Protein AF-A0A970ILJ4-F1 (afdb_monomer_lite)

Foldseek 3Di:
DDDDDDDDDDPDDPDDDPVVVVVVVVVVVVVVVVVVVVVVVVVVVVVVVVVVVVVVVVVVVVVVVVVVVVVVVVVCPPPPVNVVVCCCPPVVDDPVPDDDDDD

pLDDT: mean 83.03, std 11.68, range [46.81, 96.81]

Radius of gyration: 42.61 Å; chains: 1; bounding box: 61×47×129 Å

Sequence (103 aa):
MSVRKRAQPVVQVRRTGVLTKVFIGLLVLSLFYIAATLFIRQNEQMDRVLERQQEIRKDLDKAESAYRETSDLYESMGSDAFIERIAREKLNMLRPGEILFVD

Structure (mmCIF, N/CA/C/O backbone):
data_AF-A0A970ILJ4-F1
#
_entry.id   AF-A0A970ILJ4-F1
#
loop_
_atom_site.group_PDB
_atom_site.id
_atom_site.type_symbol
_atom_site.label_atom_id
_atom_site.label_alt_id
_atom_site.label_comp_id
_atom_site.label_asym_id
_atom_site.label_entity_id
_atom_site.label_seq_id
_atom_site.pdbx_PDB_ins_code
_atom_site.Cartn_x
_atom_site.Cartn_y
_atom_site.Cartn_z
_atom_site.occupancy
_atom_site.B_iso_or_equiv
_atom_site.auth_seq_id
_atom_site.auth_comp_id
_atom_site.auth_asym_id
_atom_site.auth_atom_id
_atom_site.pdbx_PDB_model_num
ATOM 1 N N . MET A 1 1 ? 34.424 -39.405 -75.549 1.00 46.81 1 MET A N 1
ATOM 2 C CA . MET A 1 1 ? 34.246 -39.307 -74.083 1.00 46.81 1 MET A CA 1
ATOM 3 C C . MET A 1 1 ? 34.267 -37.826 -73.706 1.00 46.81 1 MET A C 1
ATOM 5 O O . MET A 1 1 ? 35.334 -37.237 -73.645 1.00 46.81 1 MET A O 1
ATOM 9 N N . SER A 1 2 ? 33.103 -37.178 -73.599 1.00 50.53 2 SER A N 1
ATOM 10 C CA . SER A 1 2 ? 32.985 -35.732 -73.342 1.00 50.53 2 SER A CA 1
ATOM 11 C C . SER A 1 2 ? 32.610 -35.481 -71.881 1.00 50.53 2 SER A C 1
ATOM 13 O O . SER A 1 2 ? 31.497 -35.759 -71.436 1.00 50.53 2 SER A O 1
ATOM 15 N N . VAL A 1 3 ? 33.568 -34.969 -71.110 1.00 59.72 3 VAL A N 1
ATOM 16 C CA . VAL A 1 3 ? 33.382 -34.637 -69.694 1.00 59.72 3 VAL A CA 1
ATOM 17 C C . VAL A 1 3 ? 32.552 -33.355 -69.593 1.00 59.72 3 VAL A C 1
ATOM 19 O O . VAL A 1 3 ? 33.038 -32.257 -69.861 1.00 59.72 3 VAL A O 1
ATOM 22 N N . ARG A 1 4 ? 31.277 -33.486 -69.206 1.00 60.88 4 ARG A N 1
ATOM 23 C CA . ARG A 1 4 ? 30.424 -32.349 -68.833 1.00 60.88 4 ARG A CA 1
ATOM 24 C C . ARG A 1 4 ? 30.952 -31.731 -67.535 1.00 60.88 4 ARG A C 1
ATOM 26 O O . ARG A 1 4 ? 30.806 -32.324 -66.467 1.00 60.88 4 ARG A O 1
ATOM 33 N N . LYS A 1 5 ? 31.527 -30.527 -67.605 1.00 59.78 5 LYS A N 1
ATOM 34 C CA . LYS A 1 5 ? 31.806 -29.709 -66.415 1.00 59.78 5 LYS A CA 1
ATOM 35 C C . LYS A 1 5 ? 30.473 -29.281 -65.795 1.00 59.78 5 LYS A C 1
ATOM 37 O O . LYS A 1 5 ? 29.739 -28.493 -66.383 1.00 59.78 5 LYS A O 1
ATOM 42 N N . ARG A 1 6 ? 30.143 -29.826 -64.621 1.00 64.94 6 ARG A N 1
ATOM 43 C CA . ARG A 1 6 ? 29.010 -29.361 -63.810 1.00 64.94 6 ARG A CA 1
ATOM 44 C C . ARG A 1 6 ? 29.370 -27.994 -63.226 1.00 64.94 6 ARG A C 1
ATOM 46 O O . ARG A 1 6 ? 30.296 -27.897 -62.426 1.00 64.94 6 ARG A O 1
ATOM 53 N N . ALA A 1 7 ? 28.657 -26.953 -63.646 1.00 64.50 7 ALA A N 1
ATOM 54 C CA . ALA A 1 7 ? 28.714 -25.648 -63.001 1.00 64.50 7 ALA A CA 1
ATOM 55 C C . ALA A 1 7 ? 28.142 -25.771 -61.578 1.00 64.50 7 ALA A C 1
ATOM 57 O O . ALA A 1 7 ? 27.045 -26.298 -61.394 1.00 64.50 7 ALA A O 1
ATOM 58 N N . GLN A 1 8 ? 28.904 -25.338 -60.575 1.00 69.19 8 GLN A N 1
ATOM 59 C CA . GLN A 1 8 ? 28.444 -25.295 -59.187 1.00 69.19 8 GLN A CA 1
ATOM 60 C C . GLN A 1 8 ? 27.551 -24.060 -58.977 1.00 69.19 8 GLN A C 1
ATOM 62 O O . GLN A 1 8 ? 27.901 -22.984 -59.471 1.00 69.19 8 GLN A O 1
ATOM 67 N N . PRO A 1 9 ? 26.421 -24.165 -58.252 1.00 58.78 9 PRO A N 1
ATOM 68 C CA . PRO A 1 9 ? 25.621 -23.000 -57.905 1.00 58.78 9 PRO A CA 1
ATOM 69 C C . PRO A 1 9 ? 26.357 -22.186 -56.837 1.00 58.78 9 PRO A C 1
ATOM 71 O O . PRO A 1 9 ? 26.525 -22.620 -55.698 1.00 58.78 9 PRO A O 1
ATOM 74 N N . VAL A 1 10 ? 26.817 -20.995 -57.211 1.00 67.56 10 VAL A N 1
ATOM 75 C CA . VAL A 1 10 ? 27.436 -20.052 -56.277 1.00 67.56 10 VAL A CA 1
ATOM 76 C C . VAL A 1 10 ? 26.320 -19.457 -55.417 1.00 67.56 10 VAL A C 1
ATOM 78 O O . VAL A 1 10 ? 25.507 -18.671 -55.905 1.00 67.56 10 VAL A O 1
ATOM 81 N N . VAL A 1 11 ? 26.236 -19.859 -54.147 1.00 64.12 11 VAL A N 1
ATOM 82 C CA . VAL A 1 11 ? 25.272 -19.294 -53.191 1.00 64.12 11 VAL A CA 1
ATOM 83 C C . VAL A 1 11 ? 25.684 -17.851 -52.908 1.00 64.12 11 VAL A C 1
ATOM 85 O O . VAL A 1 11 ? 26.634 -17.585 -52.173 1.00 64.12 11 VAL A O 1
ATOM 88 N N . GLN A 1 12 ? 24.996 -16.900 -53.538 1.00 61.72 12 GLN A N 1
ATOM 89 C CA . GLN A 1 12 ? 25.245 -15.478 -53.333 1.00 61.72 12 GLN A CA 1
ATOM 90 C C . GLN A 1 12 ? 24.699 -15.056 -51.967 1.00 61.72 12 GLN A C 1
ATOM 92 O O . GLN A 1 12 ? 23.505 -14.807 -51.801 1.00 61.72 12 GLN A O 1
ATOM 97 N N . VAL A 1 13 ? 25.579 -14.966 -50.970 1.00 63.38 13 VAL A N 1
ATOM 98 C CA . VAL A 1 13 ? 25.241 -14.375 -49.672 1.00 63.38 13 VAL A CA 1
ATOM 99 C C . VAL A 1 13 ? 25.021 -12.879 -49.889 1.00 63.38 13 VAL A C 1
ATOM 101 O O . VAL A 1 13 ? 25.970 -12.127 -50.126 1.00 63.38 13 VAL A O 1
ATOM 104 N N . ARG A 1 14 ? 23.757 -12.440 -49.851 1.00 64.50 14 ARG A N 1
ATOM 105 C CA . ARG A 1 14 ? 23.392 -11.019 -49.936 1.00 64.50 14 ARG A CA 1
ATOM 106 C C . ARG A 1 14 ? 24.082 -10.267 -48.798 1.00 64.50 14 ARG A C 1
ATOM 108 O O . ARG A 1 14 ? 23.716 -10.413 -47.635 1.00 64.50 14 ARG A O 1
ATOM 115 N N . ARG A 1 15 ? 25.097 -9.467 -49.131 1.00 63.72 15 ARG A N 1
ATOM 116 C CA . ARG A 1 15 ? 25.759 -8.576 -48.174 1.00 63.72 15 ARG A CA 1
ATOM 117 C C . ARG A 1 15 ? 24.750 -7.513 -47.751 1.00 63.72 15 ARG A C 1
ATOM 119 O O . ARG A 1 15 ? 24.344 -6.686 -48.561 1.00 63.72 15 ARG A O 1
ATOM 126 N N . THR A 1 16 ? 24.316 -7.561 -46.496 1.00 63.94 16 THR A N 1
ATOM 127 C CA . THR A 1 16 ? 23.482 -6.514 -45.908 1.00 63.94 16 THR A CA 1
ATOM 128 C C . THR A 1 16 ? 24.249 -5.195 -45.926 1.00 63.94 16 THR A C 1
ATOM 130 O O . THR A 1 16 ? 25.408 -5.125 -45.506 1.00 63.94 16 THR A O 1
ATOM 133 N N . GLY A 1 17 ? 23.619 -4.153 -46.470 1.00 79.06 17 GLY A N 1
ATOM 134 C CA . GLY A 1 17 ? 24.228 -2.834 -46.590 1.00 79.06 17 GLY A CA 1
ATOM 135 C C . GLY A 1 17 ? 24.496 -2.215 -45.219 1.00 79.06 17 GLY A C 1
ATOM 136 O O . GLY A 1 17 ? 23.786 -2.486 -44.250 1.00 79.06 17 GLY A O 1
ATOM 137 N N . VAL A 1 18 ? 25.510 -1.351 -45.138 1.00 85.12 18 VAL A N 1
ATOM 138 C CA . VAL A 1 18 ? 25.855 -0.603 -43.914 1.00 85.12 18 VAL A CA 1
ATOM 139 C C . VAL A 1 18 ? 24.632 0.142 -43.360 1.00 85.12 18 VAL A C 1
ATOM 141 O O . VAL A 1 18 ? 24.398 0.114 -42.157 1.00 85.12 18 VAL A O 1
ATOM 144 N N . LEU A 1 19 ? 23.786 0.690 -44.238 1.00 84.50 19 LEU A N 1
ATOM 145 C CA . LEU A 1 19 ? 22.518 1.338 -43.881 1.00 84.50 19 LEU A CA 1
ATOM 146 C C . LEU A 1 19 ? 21.566 0.421 -43.102 1.00 84.50 19 LEU A C 1
ATOM 148 O O . LEU A 1 19 ? 20.963 0.857 -42.129 1.00 84.50 19 LEU A O 1
ATOM 152 N N . THR A 1 20 ? 21.461 -0.857 -43.477 1.00 89.12 20 THR A N 1
ATOM 153 C CA . THR A 1 20 ? 20.611 -1.823 -42.766 1.00 89.12 20 THR A CA 1
ATOM 154 C C . THR A 1 20 ? 21.131 -2.068 -41.352 1.00 89.12 20 THR A C 1
ATOM 156 O O . THR A 1 20 ? 20.346 -2.139 -40.414 1.00 89.12 20 THR A O 1
ATOM 159 N N . LYS A 1 21 ? 22.455 -2.140 -41.171 1.00 90.12 21 LYS A N 1
ATOM 160 C CA . LYS A 1 21 ? 23.072 -2.301 -39.844 1.00 90.12 21 LYS A CA 1
ATOM 161 C C . LYS A 1 21 ? 22.874 -1.061 -38.969 1.00 90.12 21 LYS A C 1
ATOM 163 O O . LYS A 1 21 ? 22.563 -1.206 -37.792 1.00 90.12 21 LYS A O 1
ATOM 168 N N . VAL A 1 22 ? 23.002 0.136 -39.546 1.00 93.00 22 VAL A N 1
ATOM 169 C CA . VAL A 1 22 ? 22.743 1.407 -38.847 1.00 93.00 22 VAL A CA 1
ATOM 170 C C . VAL A 1 22 ? 21.275 1.513 -38.436 1.00 93.00 22 VAL A C 1
ATOM 172 O O . VAL A 1 22 ? 20.987 1.851 -37.292 1.00 93.00 22 VAL A O 1
ATOM 175 N N . PHE A 1 23 ? 20.349 1.159 -39.329 1.00 95.44 23 PHE A N 1
ATOM 176 C CA . PHE A 1 23 ? 18.918 1.164 -39.032 1.00 95.44 23 PHE A CA 1
ATOM 177 C C . PHE A 1 23 ? 18.561 0.187 -37.905 1.00 95.44 23 PHE A C 1
ATOM 179 O O . PHE A 1 23 ? 17.851 0.557 -36.974 1.00 95.44 23 PHE A O 1
ATOM 186 N N . ILE A 1 24 ? 19.106 -1.034 -37.940 1.00 94.75 24 ILE A N 1
ATOM 187 C CA . ILE A 1 24 ? 18.927 -2.015 -36.861 1.00 94.75 24 ILE A CA 1
ATOM 188 C C . ILE A 1 24 ? 19.505 -1.482 -35.544 1.00 94.75 24 ILE A C 1
ATOM 190 O O . ILE A 1 24 ? 18.854 -1.597 -34.510 1.00 94.75 24 ILE A O 1
ATOM 194 N N . GLY A 1 25 ? 20.686 -0.857 -35.574 1.00 95.25 25 GLY A N 1
ATOM 195 C CA . GLY A 1 25 ? 21.293 -0.245 -34.391 1.00 95.25 25 GLY A CA 1
ATOM 196 C C . GLY A 1 25 ? 20.413 0.843 -33.770 1.00 95.25 25 GLY A C 1
ATOM 197 O O . GLY A 1 25 ? 20.176 0.822 -32.565 1.00 95.25 25 GLY A O 1
ATOM 198 N N . LEU A 1 26 ? 19.865 1.744 -34.591 1.00 95.31 26 LEU A N 1
ATOM 199 C CA . LEU A 1 26 ? 18.933 2.782 -34.137 1.00 95.31 26 LEU A CA 1
ATOM 200 C C . LEU A 1 26 ? 17.640 2.193 -33.567 1.00 95.31 26 LEU A C 1
ATOM 202 O O . LEU A 1 26 ? 17.145 2.679 -32.552 1.00 95.31 26 LEU A O 1
ATOM 206 N N . LEU A 1 27 ? 17.117 1.132 -34.183 1.00 96.31 27 LEU A N 1
ATOM 207 C CA . LEU A 1 27 ? 15.917 0.448 -33.707 1.00 96.31 27 LEU A CA 1
ATOM 208 C C . LEU A 1 27 ? 16.159 -0.172 -32.325 1.00 96.31 27 LEU A C 1
ATOM 210 O O . LEU A 1 27 ? 15.375 0.060 -31.408 1.00 96.31 27 LEU A O 1
ATOM 214 N N . VAL A 1 28 ? 17.272 -0.887 -32.142 1.00 96.62 28 VAL A N 1
ATOM 215 C CA . VAL A 1 28 ? 17.649 -1.463 -30.839 1.00 96.62 28 VAL A CA 1
ATOM 216 C C . VAL A 1 28 ? 17.808 -0.370 -29.782 1.00 96.62 28 VAL A C 1
ATOM 218 O O . VAL A 1 28 ? 17.304 -0.515 -28.671 1.00 96.62 28 VAL A O 1
ATOM 221 N N . LEU A 1 29 ? 18.454 0.744 -30.129 1.00 96.81 29 LEU A N 1
ATOM 222 C CA . LEU A 1 29 ? 18.678 1.855 -29.205 1.00 96.81 29 LEU A CA 1
ATOM 223 C C . LEU A 1 29 ? 17.362 2.546 -28.808 1.00 96.81 29 LEU A C 1
ATOM 225 O O . LEU A 1 29 ? 17.163 2.876 -27.640 1.00 96.81 29 LEU A O 1
ATOM 229 N N . SER A 1 30 ? 16.430 2.689 -29.753 1.00 96.12 30 SER A N 1
ATOM 230 C CA . SER A 1 30 ? 15.080 3.199 -29.496 1.00 96.12 30 SER A CA 1
ATOM 231 C C . SER A 1 30 ? 14.273 2.266 -28.588 1.00 96.12 30 SER A C 1
ATOM 233 O O . SER A 1 30 ? 13.666 2.732 -27.623 1.00 96.12 30 SER A O 1
ATOM 235 N N . LEU A 1 31 ? 14.316 0.951 -28.829 1.00 96.56 31 LEU A N 1
ATOM 236 C CA . LEU A 1 31 ? 13.663 -0.029 -27.956 1.00 96.56 31 LEU A CA 1
ATOM 237 C C . LEU A 1 31 ? 14.237 0.007 -26.539 1.00 96.56 31 LEU A C 1
ATOM 239 O O . LEU A 1 31 ? 13.479 -0.034 -25.572 1.00 96.56 31 LEU A O 1
ATOM 243 N N . PHE A 1 32 ? 15.559 0.133 -26.412 1.00 96.81 32 PHE A N 1
ATOM 244 C CA . PHE A 1 32 ? 16.218 0.225 -25.114 1.00 96.81 32 PHE A CA 1
ATOM 245 C C . PHE A 1 32 ? 15.802 1.490 -24.356 1.00 96.81 32 PHE A C 1
ATOM 247 O O . PHE A 1 32 ? 15.510 1.430 -23.163 1.00 96.81 32 PHE A O 1
ATOM 254 N N . TYR A 1 33 ? 15.702 2.623 -25.056 1.00 96.25 33 TYR A N 1
ATOM 255 C CA . TYR A 1 33 ? 15.206 3.872 -24.482 1.00 96.25 33 TYR A CA 1
ATOM 256 C C . TYR A 1 33 ? 13.770 3.727 -23.957 1.00 96.25 33 TYR A C 1
ATOM 258 O O . TYR A 1 33 ? 13.493 4.070 -22.807 1.00 96.25 33 TYR A O 1
ATOM 266 N N . ILE A 1 34 ? 12.863 3.152 -24.754 1.00 95.62 34 ILE A N 1
ATOM 267 C CA . ILE A 1 34 ? 11.471 2.925 -24.339 1.00 95.62 34 ILE A CA 1
ATOM 268 C C . ILE A 1 34 ? 11.421 2.000 -23.117 1.00 95.62 34 ILE A C 1
ATOM 270 O O . ILE A 1 34 ? 10.780 2.341 -22.123 1.00 95.62 34 ILE A O 1
ATOM 274 N N . ALA A 1 35 ? 12.141 0.876 -23.147 1.00 94.12 35 ALA A N 1
ATOM 275 C CA . ALA A 1 35 ? 12.192 -0.069 -22.034 1.00 94.12 35 ALA A CA 1
ATOM 276 C C . ALA A 1 35 ? 12.704 0.586 -20.739 1.00 94.12 35 ALA A C 1
ATOM 278 O O . ALA A 1 35 ? 12.089 0.418 -19.687 1.00 94.12 35 ALA A O 1
ATOM 279 N N . ALA A 1 36 ? 13.769 1.389 -20.820 1.00 92.38 36 ALA A N 1
ATOM 280 C CA . ALA A 1 36 ? 14.310 2.111 -19.671 1.00 92.38 36 ALA A CA 1
ATOM 281 C C . ALA A 1 36 ? 13.294 3.106 -19.086 1.00 92.38 36 ALA A C 1
ATOM 283 O O . ALA A 1 36 ? 13.089 3.146 -17.873 1.00 92.38 36 ALA A O 1
ATOM 284 N N . THR A 1 37 ? 12.612 3.881 -19.937 1.00 91.94 37 THR A N 1
ATOM 285 C CA . THR A 1 37 ? 11.600 4.846 -19.468 1.00 91.94 37 THR A CA 1
ATOM 286 C C . THR A 1 37 ? 10.381 4.170 -18.839 1.00 91.94 37 THR A C 1
ATOM 288 O O . THR A 1 37 ? 9.860 4.669 -17.840 1.00 91.94 37 THR A O 1
ATOM 291 N N . LEU A 1 38 ? 9.939 3.030 -19.381 1.00 91.38 38 LEU A N 1
ATOM 292 C CA . LEU A 1 38 ? 8.843 2.242 -18.815 1.00 91.38 38 LEU A CA 1
ATOM 293 C C . LEU A 1 38 ? 9.219 1.652 -17.457 1.00 91.38 38 LEU A C 1
ATOM 295 O O . LEU A 1 38 ? 8.427 1.749 -16.523 1.00 91.38 38 LEU A O 1
ATOM 299 N N . PHE A 1 39 ? 10.430 1.106 -17.338 1.00 90.50 39 PHE A N 1
ATOM 300 C CA . PHE A 1 39 ? 10.924 0.520 -16.094 1.00 90.50 39 PHE A CA 1
ATOM 301 C C . PHE A 1 39 ? 10.944 1.540 -14.947 1.00 90.50 39 PHE A C 1
ATOM 303 O O . PHE A 1 39 ? 10.432 1.267 -13.865 1.00 90.50 39 PHE A O 1
ATOM 310 N N . ILE A 1 40 ? 11.453 2.752 -15.201 1.00 86.06 40 ILE A N 1
ATOM 311 C CA . ILE A 1 40 ? 11.505 3.817 -14.186 1.00 86.06 40 ILE A CA 1
ATOM 312 C C . ILE A 1 40 ? 10.091 4.221 -13.738 1.00 86.06 40 ILE A C 1
ATOM 314 O O . ILE A 1 40 ? 9.820 4.310 -12.543 1.00 86.06 40 ILE A O 1
ATOM 318 N N . ARG A 1 41 ? 9.162 4.415 -14.685 1.00 83.25 41 ARG A N 1
ATOM 319 C CA . ARG A 1 41 ? 7.776 4.815 -14.374 1.00 83.25 41 ARG A CA 1
ATOM 320 C C . ARG A 1 41 ? 6.991 3.731 -13.633 1.00 83.25 41 ARG A C 1
ATOM 322 O O . ARG A 1 41 ? 6.136 4.062 -12.812 1.00 83.25 41 ARG A O 1
ATOM 329 N N . GLN A 1 42 ? 7.252 2.458 -13.930 1.00 79.75 42 GLN A N 1
ATOM 330 C CA . GLN A 1 42 ? 6.596 1.337 -13.256 1.00 79.75 42 GLN A CA 1
ATOM 331 C C . GLN A 1 42 ? 6.988 1.240 -11.782 1.00 79.75 42 GLN A C 1
ATOM 333 O O . GLN A 1 42 ? 6.106 1.000 -10.960 1.00 79.75 42 GLN A O 1
ATOM 338 N N . ASN A 1 43 ? 8.257 1.479 -11.436 1.00 81.50 43 ASN A N 1
ATOM 339 C CA . ASN A 1 43 ? 8.703 1.409 -10.041 1.00 81.50 43 ASN A CA 1
ATOM 340 C C . ASN A 1 43 ? 7.974 2.431 -9.158 1.00 81.50 43 ASN A C 1
ATOM 342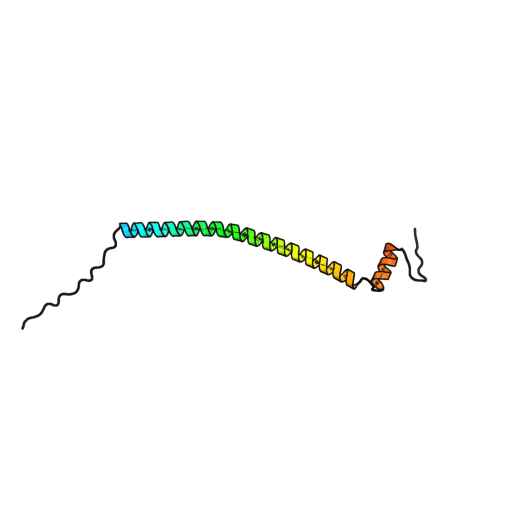 O O . ASN A 1 43 ? 7.410 2.058 -8.137 1.00 81.50 43 ASN A O 1
ATOM 346 N N . GLU A 1 44 ? 7.851 3.685 -9.601 1.00 81.50 44 GLU A N 1
ATOM 347 C CA . GLU A 1 44 ? 7.140 4.710 -8.820 1.00 81.50 44 GLU A CA 1
ATOM 348 C C . GLU A 1 44 ? 5.648 4.400 -8.626 1.00 81.50 44 GLU A C 1
ATOM 350 O O . GLU A 1 44 ? 5.053 4.738 -7.602 1.00 81.50 44 GLU A O 1
ATOM 355 N N . GLN A 1 45 ? 5.002 3.803 -9.632 1.00 81.88 45 GLN A N 1
ATOM 356 C CA . GLN A 1 45 ? 3.606 3.385 -9.510 1.00 81.88 45 GLN A CA 1
ATOM 357 C C . GLN A 1 45 ? 3.462 2.208 -8.547 1.00 81.88 45 GLN A C 1
ATOM 359 O O . 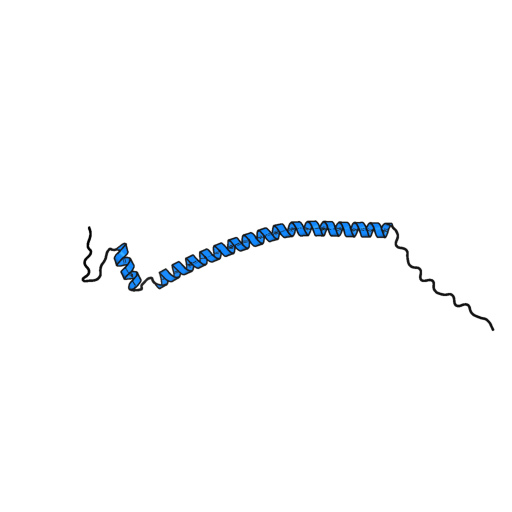GLN A 1 45 ? 2.512 2.192 -7.766 1.00 81.88 45 GLN A O 1
ATOM 364 N N . MET A 1 46 ? 4.397 1.259 -8.590 1.00 88.12 46 MET A N 1
ATOM 365 C CA . MET A 1 46 ? 4.404 0.099 -7.706 1.00 88.12 46 MET A CA 1
ATOM 366 C C . MET A 1 46 ? 4.595 0.512 -6.247 1.00 88.12 46 MET A C 1
ATOM 368 O O . MET A 1 46 ? 3.818 0.084 -5.397 1.00 88.12 46 MET A O 1
ATOM 372 N N . ASP A 1 47 ? 5.546 1.404 -5.971 1.00 89.00 47 ASP A N 1
ATOM 373 C CA . ASP A 1 47 ? 5.829 1.872 -4.611 1.00 89.00 47 ASP A CA 1
ATOM 374 C C . ASP A 1 47 ? 4.601 2.548 -3.988 1.00 89.00 47 ASP A C 1
ATOM 376 O O . ASP A 1 47 ? 4.189 2.198 -2.883 1.00 89.00 47 ASP A O 1
ATOM 380 N N . ARG A 1 48 ? 3.919 3.422 -4.743 1.00 88.94 48 ARG A N 1
ATOM 381 C CA . ARG A 1 48 ? 2.671 4.058 -4.282 1.00 88.94 48 ARG A CA 1
ATOM 382 C C . ARG A 1 48 ? 1.546 3.057 -4.020 1.00 88.94 48 ARG A C 1
ATOM 384 O O . ARG A 1 48 ? 0.720 3.273 -3.136 1.00 88.94 48 ARG A O 1
ATOM 391 N N . VAL A 1 49 ? 1.457 1.990 -4.814 1.00 91.62 49 VAL A N 1
ATOM 392 C CA . VAL A 1 49 ? 0.443 0.942 -4.616 1.00 91.62 49 VAL A CA 1
ATOM 393 C C . VAL A 1 49 ? 0.753 0.123 -3.365 1.00 91.62 49 VAL A C 1
ATOM 395 O O . VAL A 1 49 ? -0.168 -0.187 -2.609 1.00 91.62 49 VAL A O 1
ATOM 398 N N . LEU A 1 50 ? 2.025 -0.200 -3.127 1.00 92.25 50 LEU A N 1
ATOM 399 C CA . LEU A 1 50 ? 2.464 -0.931 -1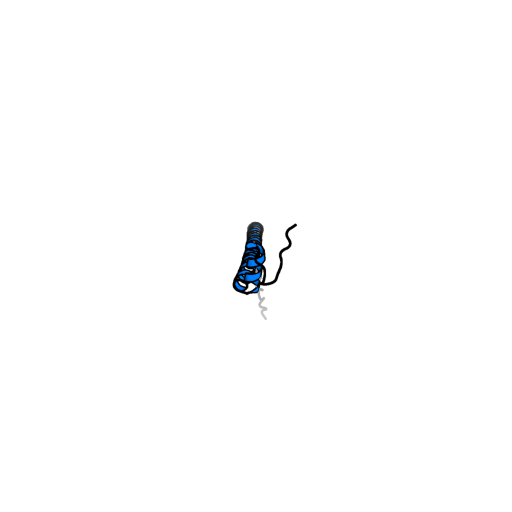.940 1.00 92.25 50 LEU A CA 1
ATOM 400 C C . LEU A 1 50 ? 2.242 -0.120 -0.661 1.00 92.25 50 LEU A C 1
ATOM 402 O O . LEU A 1 50 ? 1.711 -0.663 0.306 1.00 92.25 50 LEU A O 1
ATOM 406 N N . GLU A 1 51 ? 2.566 1.172 -0.679 1.00 93.69 51 GLU A N 1
ATOM 407 C CA . GLU A 1 51 ? 2.332 2.085 0.445 1.00 93.69 51 GLU A CA 1
ATOM 408 C C . GLU A 1 51 ? 0.840 2.154 0.799 1.00 93.69 51 GLU A C 1
ATOM 410 O O . GLU A 1 51 ? 0.454 1.872 1.934 1.00 93.69 51 GLU A O 1
ATOM 415 N N . ARG A 1 52 ? -0.032 2.373 -0.196 1.00 93.00 52 ARG A N 1
ATOM 416 C CA . ARG A 1 52 ? -1.491 2.351 0.015 1.00 93.00 52 ARG A CA 1
ATOM 417 C C . ARG A 1 52 ? -1.995 1.010 0.533 1.00 93.00 52 ARG A C 1
ATOM 419 O O . ARG A 1 52 ? -2.901 0.974 1.360 1.00 93.00 52 ARG A O 1
ATOM 426 N N . GLN A 1 53 ? -1.441 -0.103 0.054 1.00 94.25 53 GLN A N 1
ATOM 427 C CA . GLN A 1 53 ? -1.807 -1.421 0.573 1.00 94.25 53 GLN A CA 1
ATOM 428 C C . GLN A 1 53 ? -1.451 -1.567 2.054 1.00 94.25 53 GLN A C 1
ATOM 430 O O . GLN A 1 53 ? -2.234 -2.145 2.807 1.00 94.25 53 GLN A O 1
ATOM 435 N N . GLN A 1 54 ? -0.286 -1.069 2.469 1.00 95.50 54 GLN A N 1
ATOM 436 C CA . GLN A 1 54 ? 0.137 -1.111 3.867 1.00 95.50 54 GLN A CA 1
ATOM 437 C C . GLN A 1 54 ? -0.752 -0.236 4.752 1.00 95.50 54 GLN A C 1
ATOM 439 O O . GLN A 1 54 ? -1.155 -0.684 5.825 1.00 95.50 54 GLN A O 1
ATOM 444 N N . GLU A 1 55 ? -1.112 0.965 4.297 1.00 95.50 55 GLU A N 1
ATOM 445 C CA . GLU A 1 55 ? -2.045 1.846 5.010 1.00 95.50 55 GLU A CA 1
ATOM 446 C C . GLU A 1 55 ? -3.417 1.192 5.188 1.00 95.50 55 GLU A C 1
ATOM 448 O O . GLU A 1 55 ? -3.907 1.080 6.310 1.00 95.50 55 GLU A O 1
ATOM 453 N N . ILE A 1 56 ? -3.994 0.664 4.104 1.00 95.44 56 ILE A N 1
ATOM 454 C CA . ILE A 1 56 ? -5.300 -0.007 4.144 1.00 95.44 56 ILE A CA 1
ATOM 455 C C . ILE A 1 56 ? -5.266 -1.219 5.080 1.00 95.44 56 ILE A C 1
ATOM 457 O O . ILE A 1 56 ? -6.204 -1.424 5.844 1.00 95.44 56 ILE A O 1
ATOM 461 N N . ARG A 1 57 ? -4.191 -2.019 5.055 1.00 94.94 57 ARG A N 1
ATOM 462 C CA . ARG A 1 57 ? -4.032 -3.156 5.978 1.00 94.94 57 ARG A CA 1
ATOM 463 C C . ARG A 1 57 ? -3.981 -2.700 7.431 1.00 94.94 57 ARG A C 1
ATOM 465 O O . ARG A 1 57 ? -4.662 -3.277 8.266 1.00 94.94 57 ARG A O 1
ATOM 472 N N . LYS A 1 58 ? -3.227 -1.640 7.723 1.00 95.56 58 LYS A N 1
ATOM 473 C CA . LYS A 1 58 ? -3.139 -1.076 9.073 1.00 95.56 58 LYS A CA 1
ATOM 474 C C . LYS A 1 58 ? -4.493 -0.568 9.568 1.00 95.56 58 LYS A C 1
ATOM 476 O O . LYS A 1 58 ? -4.812 -0.730 10.744 1.00 95.56 58 LYS A O 1
ATOM 481 N N . ASP A 1 59 ? -5.274 0.059 8.698 1.00 94.94 59 ASP A N 1
ATOM 482 C CA . ASP A 1 59 ? -6.607 0.544 9.052 1.00 94.94 59 ASP A CA 1
ATOM 483 C C . ASP A 1 59 ? -7.606 -0.604 9.226 1.00 94.94 59 ASP A C 1
ATOM 485 O O . ASP A 1 59 ? -8.433 -0.555 10.137 1.00 94.94 59 ASP A O 1
ATOM 489 N N . LEU A 1 60 ? -7.480 -1.666 8.428 1.00 95.31 60 LEU A N 1
ATOM 490 C CA . LEU A 1 60 ? -8.261 -2.889 8.590 1.00 95.31 60 LEU A CA 1
ATOM 491 C C . LEU A 1 60 ? -7.967 -3.569 9.933 1.00 95.31 60 LEU A C 1
ATOM 493 O O . LEU A 1 60 ? -8.905 -3.870 10.664 1.00 95.31 60 LEU A O 1
ATOM 497 N N . ASP A 1 61 ? -6.693 -3.721 10.299 1.00 95.94 61 ASP A N 1
ATOM 498 C CA . ASP A 1 61 ? -6.295 -4.327 11.575 1.00 95.94 61 ASP A CA 1
ATOM 499 C C . ASP A 1 61 ? -6.844 -3.534 12.773 1.00 95.94 61 ASP A C 1
ATOM 501 O O . ASP A 1 61 ? -7.348 -4.117 13.733 1.00 95.94 61 ASP A O 1
ATOM 505 N N . LYS A 1 62 ? -6.810 -2.194 12.709 1.00 95.06 62 LYS A N 1
ATOM 506 C CA . LYS A 1 62 ? -7.403 -1.327 13.744 1.00 95.06 62 LYS A CA 1
ATOM 507 C C . LYS A 1 62 ? -8.921 -1.463 13.821 1.00 95.06 62 LYS A C 1
ATOM 509 O O . LYS A 1 62 ? -9.487 -1.470 14.914 1.00 95.06 62 LYS A O 1
ATOM 514 N N . ALA A 1 63 ? -9.589 -1.508 12.669 1.00 92.25 63 ALA A N 1
ATOM 515 C CA . ALA A 1 63 ? -11.035 -1.666 12.615 1.00 92.25 63 ALA A CA 1
ATOM 516 C C . ALA A 1 63 ? -11.449 -3.032 13.175 1.00 92.25 63 ALA A C 1
ATOM 518 O O . ALA A 1 63 ? -12.404 -3.114 13.944 1.00 92.25 63 ALA A O 1
ATOM 519 N N . GLU A 1 64 ? -10.699 -4.087 12.855 1.00 94.00 64 GLU A N 1
ATOM 520 C CA . GLU A 1 64 ? -10.942 -5.429 13.372 1.00 94.00 64 GLU A CA 1
ATOM 521 C C . GLU A 1 64 ? -10.675 -5.513 14.880 1.00 94.00 64 GLU A C 1
ATOM 523 O O . GLU A 1 64 ? -11.480 -6.099 15.603 1.00 94.00 64 GLU A O 1
ATOM 528 N N . SER A 1 65 ? -9.610 -4.882 15.390 1.00 93.94 65 SER A N 1
ATOM 529 C CA . SER A 1 65 ? -9.356 -4.844 16.835 1.00 93.94 65 SER A CA 1
ATOM 530 C C . SER A 1 65 ? -10.460 -4.104 17.590 1.00 93.94 65 SER A C 1
ATOM 532 O O . SER A 1 65 ? -10.938 -4.601 18.607 1.00 93.94 65 SER A O 1
ATOM 534 N N . ALA A 1 66 ? -10.911 -2.958 17.070 1.00 91.50 66 ALA A N 1
ATOM 535 C CA . ALA A 1 66 ? -12.005 -2.195 17.671 1.00 91.50 66 ALA A CA 1
ATOM 536 C C . ALA A 1 66 ? -13.334 -2.965 17.616 1.00 91.50 66 ALA A C 1
ATOM 538 O O . ALA A 1 66 ? -14.111 -2.945 18.573 1.00 91.50 66 ALA A O 1
ATOM 539 N N . TYR A 1 67 ? -13.587 -3.675 16.512 1.00 89.88 67 TYR A N 1
ATOM 540 C CA . TYR A 1 67 ? -14.750 -4.544 16.382 1.00 89.88 67 TYR A CA 1
ATOM 541 C C . TYR A 1 67 ? -14.723 -5.670 17.416 1.00 89.88 67 TYR A C 1
ATOM 543 O O . TYR A 1 67 ? -15.722 -5.875 18.098 1.00 89.88 67 TYR A O 1
ATOM 551 N N . ARG A 1 68 ? -13.588 -6.364 17.572 1.00 90.75 68 ARG A N 1
ATOM 552 C CA . ARG A 1 68 ? -13.431 -7.436 18.567 1.00 90.75 68 ARG A CA 1
ATOM 553 C C . ARG A 1 68 ? -13.649 -6.923 19.986 1.00 90.75 68 ARG A C 1
ATOM 555 O O . ARG A 1 68 ? -14.468 -7.487 20.693 1.00 90.75 68 ARG A O 1
ATOM 562 N N . GLU A 1 69 ? -13.017 -5.811 20.362 1.00 87.62 69 GLU A N 1
ATOM 563 C CA . GLU A 1 69 ? -13.208 -5.198 21.686 1.00 87.62 69 GLU A CA 1
ATOM 564 C C . GLU A 1 69 ? -14.682 -4.851 21.948 1.00 87.62 69 GLU A C 1
ATOM 566 O O . GLU A 1 69 ? -15.224 -5.129 23.018 1.00 87.62 69 GLU A O 1
ATOM 571 N N . THR A 1 70 ? -15.356 -4.281 20.948 1.00 86.31 70 THR A N 1
ATOM 572 C CA . THR A 1 70 ? -16.776 -3.925 21.054 1.00 86.31 70 THR A CA 1
ATOM 573 C C . THR A 1 70 ? -17.667 -5.166 21.118 1.00 86.31 70 THR A C 1
ATOM 575 O O . THR A 1 70 ? -18.637 -5.180 21.873 1.00 86.31 70 THR A O 1
ATOM 578 N N . SER A 1 71 ? -17.348 -6.206 20.345 1.00 83.00 71 SER A N 1
ATOM 579 C CA . SER A 1 71 ? -18.076 -7.476 20.329 1.00 83.00 71 SER A CA 1
ATOM 580 C C . SER A 1 71 ? -17.943 -8.197 21.665 1.00 83.00 71 SER A C 1
ATOM 582 O O . SER A 1 71 ? -18.955 -8.585 22.236 1.00 83.00 71 SER A O 1
ATOM 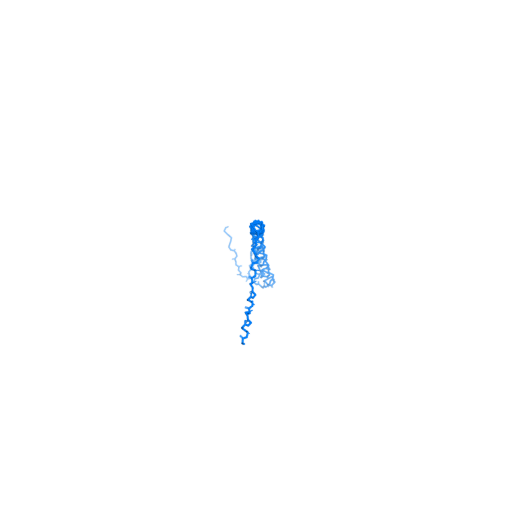584 N N . ASP A 1 72 ? -16.730 -8.293 22.209 1.00 84.06 72 ASP A N 1
ATOM 585 C CA . ASP A 1 72 ? -16.469 -8.895 23.518 1.00 84.06 72 ASP A CA 1
ATOM 586 C C . ASP A 1 72 ? -17.226 -8.139 24.621 1.00 84.06 72 ASP A C 1
ATOM 588 O O . ASP A 1 72 ? -17.835 -8.740 25.512 1.00 84.06 72 ASP A O 1
ATOM 592 N N . LEU A 1 73 ? -17.256 -6.801 24.542 1.00 80.69 73 LEU A N 1
ATOM 593 C CA . LEU A 1 73 ? -18.048 -5.989 25.458 1.00 80.69 73 LEU A CA 1
ATOM 594 C C . LEU A 1 73 ? -19.541 -6.295 25.310 1.00 80.69 73 LEU A C 1
ATOM 596 O O . LEU A 1 73 ? -20.201 -6.507 26.324 1.00 80.69 73 LEU A O 1
ATOM 600 N N . TYR A 1 74 ? -20.063 -6.353 24.085 1.00 77.06 74 TYR A N 1
ATOM 601 C CA . TYR A 1 74 ? -21.472 -6.636 23.810 1.00 77.06 74 TYR A CA 1
ATOM 602 C C . TYR A 1 74 ? -21.890 -8.041 24.260 1.00 77.06 74 TYR A C 1
ATOM 604 O O . TYR A 1 74 ? -22.949 -8.198 24.856 1.00 77.06 74 TYR A O 1
ATOM 612 N N . GLU A 1 75 ? -21.050 -9.054 24.052 1.00 75.62 75 GLU A N 1
ATOM 613 C CA . GLU A 1 75 ? -21.284 -10.409 24.563 1.00 75.62 75 GLU A CA 1
ATOM 614 C C . GLU A 1 75 ? -21.265 -10.451 26.095 1.00 75.62 75 GLU A C 1
ATOM 616 O O . GLU A 1 75 ? -22.031 -11.191 26.713 1.00 75.62 75 GLU A O 1
ATOM 621 N N . SER A 1 76 ? -20.432 -9.620 26.730 1.00 75.56 76 SER A N 1
ATOM 622 C CA . SER A 1 76 ? -20.427 -9.479 28.188 1.00 75.56 76 SER A CA 1
ATOM 623 C C . SER A 1 76 ? -21.617 -8.668 28.721 1.00 75.56 76 SER A C 1
ATOM 625 O O . SER A 1 76 ? -21.985 -8.832 29.891 1.00 75.56 76 SER A O 1
ATOM 627 N N . MET A 1 77 ? -22.238 -7.810 27.898 1.00 67.56 77 MET A N 1
ATOM 628 C CA . MET A 1 77 ? -23.376 -6.978 28.293 1.00 67.56 77 MET A CA 1
ATOM 629 C C . MET A 1 77 ? -24.577 -7.864 28.633 1.00 67.56 77 MET A C 1
ATOM 631 O O . MET A 1 77 ? -25.111 -8.583 27.798 1.00 67.56 77 MET A O 1
ATOM 635 N N . GLY A 1 78 ? -25.020 -7.790 29.888 1.00 67.25 78 GLY A N 1
ATOM 636 C CA . GLY A 1 78 ? -26.128 -8.598 30.407 1.00 67.25 78 GLY A CA 1
ATOM 637 C C . GLY A 1 78 ? -25.696 -9.844 31.182 1.00 67.25 78 GLY A C 1
ATOM 638 O O . GLY A 1 78 ? -26.549 -10.496 31.775 1.00 67.25 78 GLY A O 1
ATOM 639 N N . SER A 1 79 ? -24.396 -10.145 31.249 1.00 78.50 79 SER A N 1
ATOM 640 C CA . SER A 1 79 ? -23.882 -11.099 32.238 1.00 78.50 79 SER A CA 1
ATOM 641 C C . SER A 1 79 ? -23.957 -10.512 33.654 1.00 78.50 79 SER A C 1
ATOM 643 O O . SER A 1 79 ? -23.742 -9.311 33.846 1.00 78.50 79 SER A O 1
ATOM 645 N N . ASP A 1 80 ? -24.195 -11.357 34.661 1.00 77.19 80 ASP A N 1
ATOM 646 C CA . ASP A 1 80 ? -24.197 -10.941 36.074 1.00 77.19 80 ASP A CA 1
ATOM 647 C C . ASP A 1 80 ? -22.888 -10.238 36.465 1.00 77.19 80 ASP A C 1
ATOM 649 O O . ASP A 1 80 ? -22.905 -9.252 37.196 1.00 77.19 80 ASP A O 1
ATOM 653 N N . ALA A 1 81 ? -21.755 -10.683 35.909 1.00 79.00 81 ALA A N 1
ATOM 654 C CA . ALA A 1 81 ? -20.448 -10.068 36.127 1.00 79.00 81 ALA A CA 1
ATOM 655 C C . ALA A 1 81 ? -20.365 -8.637 35.565 1.00 79.00 81 ALA A C 1
ATOM 657 O O . ALA A 1 81 ? -19.801 -7.748 36.207 1.00 79.00 81 ALA A O 1
ATOM 658 N N . PHE A 1 82 ? -20.941 -8.388 34.385 1.00 79.62 82 PHE A N 1
ATOM 659 C CA . PHE A 1 82 ? -21.012 -7.046 33.808 1.00 79.62 82 PHE A CA 1
ATOM 660 C C . PHE A 1 82 ? -21.934 -6.133 34.622 1.00 79.62 82 PHE A C 1
ATOM 662 O O . PHE A 1 82 ? -21.568 -4.989 34.898 1.00 79.62 82 PHE A O 1
ATOM 669 N N . ILE A 1 83 ? -23.098 -6.638 35.042 1.00 77.81 83 ILE A N 1
ATOM 670 C CA . ILE A 1 83 ? -24.042 -5.887 35.879 1.00 77.81 83 ILE A CA 1
ATOM 671 C C . ILE A 1 83 ? -23.404 -5.556 37.231 1.00 77.81 83 ILE A C 1
ATOM 673 O O . ILE A 1 83 ? -23.453 -4.402 37.650 1.00 77.81 83 ILE A O 1
ATOM 677 N N . GLU A 1 84 ? -22.746 -6.519 37.882 1.00 81.62 84 GLU A N 1
ATOM 678 C CA . GLU A 1 84 ? -22.038 -6.301 39.148 1.00 81.62 84 GLU A CA 1
ATOM 679 C C . GLU A 1 84 ? -20.922 -5.259 38.997 1.00 81.62 84 GLU A C 1
ATOM 681 O O . GLU A 1 84 ? -20.815 -4.353 39.826 1.00 81.62 84 GLU A O 1
ATOM 686 N N . ARG A 1 85 ? -20.124 -5.333 37.922 1.00 82.50 85 ARG A N 1
ATOM 687 C CA . ARG A 1 85 ? -19.063 -4.353 37.647 1.00 82.50 85 ARG A CA 1
ATOM 688 C C . ARG A 1 85 ? -19.625 -2.940 37.504 1.00 82.50 85 ARG A C 1
ATOM 690 O O . ARG A 1 85 ? -19.145 -2.028 38.169 1.00 82.50 85 ARG A O 1
ATOM 697 N N . ILE A 1 86 ? -20.660 -2.752 36.683 1.00 82.62 86 ILE A N 1
ATOM 698 C CA . ILE A 1 86 ? -21.293 -1.436 36.498 1.00 82.62 86 ILE A CA 1
ATOM 699 C C . ILE A 1 86 ? -21.944 -0.950 37.799 1.00 82.62 86 ILE A C 1
ATOM 701 O O . ILE A 1 86 ? -21.814 0.225 38.145 1.00 82.62 86 ILE A O 1
ATOM 705 N N . ALA A 1 87 ? -22.597 -1.838 38.550 1.00 84.00 87 ALA A N 1
ATOM 706 C CA . ALA A 1 87 ? -23.210 -1.507 39.830 1.00 84.00 87 ALA A CA 1
ATOM 707 C C . ALA A 1 87 ? -22.166 -1.017 40.850 1.00 84.00 87 ALA A C 1
ATOM 709 O O . ALA A 1 87 ? -22.377 0.017 41.482 1.00 84.00 87 ALA A O 1
ATOM 710 N N . ARG A 1 88 ? -21.006 -1.677 40.952 1.00 85.12 88 ARG A N 1
ATOM 711 C CA . ARG A 1 88 ? -19.908 -1.248 41.833 1.00 85.12 88 ARG A CA 1
ATOM 712 C C . ARG A 1 88 ? -19.224 0.029 41.340 1.00 85.12 88 ARG A C 1
ATOM 714 O O . ARG A 1 88 ? -19.076 0.972 42.105 1.00 85.12 88 ARG A O 1
ATOM 721 N N . GLU A 1 89 ? -18.830 0.087 40.069 1.00 84.56 89 GLU A N 1
ATOM 722 C CA . GLU A 1 89 ? -18.007 1.185 39.537 1.00 84.56 89 GLU A CA 1
ATOM 723 C C . GLU A 1 89 ? -18.788 2.477 39.283 1.00 84.56 89 GLU A C 1
ATOM 725 O O . GLU A 1 89 ? -18.255 3.571 39.464 1.00 84.56 89 GLU A O 1
ATOM 730 N N . LYS A 1 90 ? -20.030 2.372 38.797 1.00 84.25 90 LYS A N 1
ATOM 731 C CA . LYS A 1 90 ? -20.832 3.535 38.381 1.00 84.25 90 LYS A CA 1
ATOM 732 C C . LYS A 1 90 ? -21.895 3.914 39.395 1.00 84.25 90 LYS A C 1
ATOM 734 O O . LYS A 1 90 ? -22.229 5.091 39.490 1.00 84.25 90 LYS A O 1
ATOM 739 N N . LEU A 1 91 ? -22.436 2.937 40.119 1.00 83.56 91 LEU A N 1
ATOM 740 C CA . LEU A 1 91 ? -23.541 3.152 41.056 1.00 83.56 91 LEU A CA 1
ATOM 741 C C . LEU A 1 91 ? -23.107 3.029 42.524 1.00 83.56 91 LEU A C 1
ATOM 743 O O . LEU A 1 91 ? -23.930 3.252 43.408 1.00 83.56 91 LEU A O 1
ATOM 747 N N . ASN A 1 92 ? -21.835 2.693 42.785 1.00 81.50 92 ASN A N 1
ATOM 748 C CA . ASN A 1 92 ? -21.284 2.438 44.119 1.00 81.50 92 ASN A CA 1
ATOM 749 C C . ASN A 1 92 ? -22.146 1.463 44.948 1.00 81.50 92 ASN A C 1
ATOM 751 O O . ASN A 1 92 ? -22.262 1.576 46.169 1.00 81.50 92 ASN A O 1
ATOM 755 N N . MET A 1 93 ? -22.807 0.531 44.259 1.00 83.94 93 MET A N 1
ATOM 756 C CA . MET A 1 93 ? -23.668 -0.479 44.855 1.00 83.94 93 MET A CA 1
ATOM 757 C C . MET A 1 93 ? -22.826 -1.669 45.307 1.00 83.94 93 MET A C 1
ATOM 759 O O . MET A 1 93 ? -21.871 -2.076 44.647 1.00 83.94 9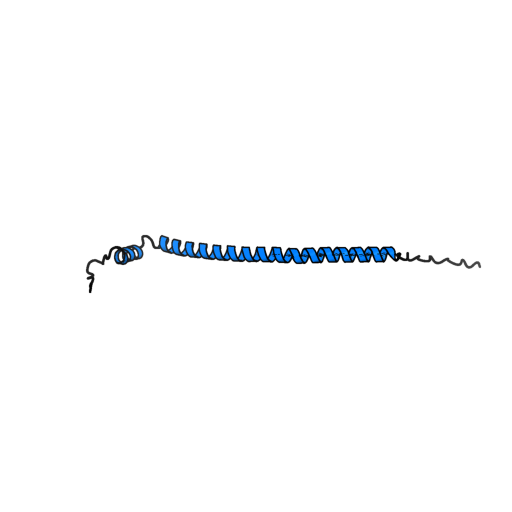3 MET A O 1
ATOM 763 N N . LEU A 1 94 ? -23.221 -2.244 46.436 1.00 82.12 94 LEU A N 1
ATOM 764 C CA . LEU A 1 94 ? -22.567 -3.378 47.076 1.00 82.12 94 LEU A CA 1
ATOM 765 C C . LEU A 1 94 ? -23.524 -4.567 47.126 1.00 82.12 94 LEU A C 1
ATOM 767 O O . LEU A 1 94 ? -24.745 -4.396 47.024 1.00 82.12 94 LEU A O 1
ATOM 771 N N . ARG A 1 95 ? -22.994 -5.776 47.328 1.00 81.56 95 ARG A N 1
ATOM 772 C CA . ARG A 1 95 ? -23.869 -6.926 47.590 1.00 81.56 95 ARG A CA 1
ATOM 773 C C . ARG A 1 95 ? -24.548 -6.780 48.956 1.00 81.56 95 ARG A C 1
ATOM 775 O O . ARG A 1 95 ? -23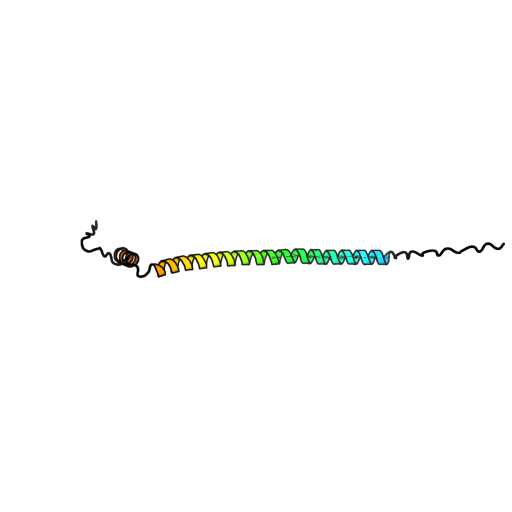.981 -6.160 49.859 1.00 81.56 95 ARG A O 1
ATOM 782 N N . PRO A 1 96 ? -25.732 -7.388 49.152 1.00 79.19 96 PRO A N 1
ATOM 783 C CA . PRO A 1 96 ? -26.353 -7.442 50.470 1.00 79.19 96 PRO A CA 1
ATOM 784 C C . PRO A 1 96 ? -25.373 -8.023 51.506 1.00 79.19 96 PRO A C 1
ATOM 786 O O . PRO A 1 96 ? -24.959 -9.173 51.384 1.00 79.19 96 PRO A O 1
ATOM 789 N N . GLY A 1 97 ? -24.991 -7.219 52.506 1.00 79.12 97 GLY A N 1
ATOM 790 C CA . GLY A 1 97 ? -24.064 -7.610 53.580 1.00 79.12 97 GLY A CA 1
ATOM 791 C C . GLY A 1 97 ? -22.621 -7.095 53.457 1.00 79.12 97 GLY A C 1
ATOM 792 O O . GLY A 1 97 ? -21.837 -7.312 54.376 1.00 79.12 97 GLY A O 1
ATOM 793 N N . GLU A 1 98 ? -22.260 -6.399 52.378 1.00 81.12 98 GLU A N 1
ATOM 794 C CA . GLU A 1 98 ? -20.960 -5.721 52.251 1.00 81.12 98 GLU A CA 1
ATOM 795 C C . GLU A 1 98 ? -20.999 -4.299 52.853 1.00 81.12 98 GLU A C 1
ATOM 797 O O . GLU A 1 98 ? -22.018 -3.612 52.785 1.00 81.12 98 GLU A O 1
ATOM 802 N N . ILE A 1 99 ? -19.882 -3.848 53.438 1.00 77.38 99 ILE A N 1
ATOM 803 C CA . ILE A 1 99 ? -19.739 -2.525 54.072 1.00 77.38 99 ILE A CA 1
ATOM 804 C C . ILE A 1 99 ? -18.684 -1.729 53.297 1.00 77.38 99 ILE A C 1
ATOM 806 O O . ILE A 1 99 ? -17.552 -2.189 53.151 1.00 77.38 99 ILE A O 1
ATOM 810 N N . LEU A 1 100 ? -19.043 -0.537 52.811 1.00 76.75 100 LEU A N 1
ATOM 811 C CA . LEU A 1 100 ? -18.105 0.386 52.171 1.00 76.75 100 LEU A CA 1
ATOM 812 C C . LEU A 1 100 ? -17.450 1.266 53.240 1.00 76.75 100 LEU A C 1
ATOM 814 O O . LEU A 1 100 ? -18.134 2.042 53.904 1.00 76.75 100 LEU A O 1
ATOM 818 N N . PHE A 1 101 ? -16.131 1.159 53.385 1.00 78.38 101 PHE A N 1
ATOM 819 C CA . PHE A 1 101 ? -15.340 2.120 54.151 1.00 78.38 101 PHE A CA 1
ATOM 820 C C . PHE A 1 101 ? -14.971 3.301 53.252 1.00 78.38 101 PHE A C 1
ATOM 822 O O . PHE A 1 101 ? -14.402 3.105 52.179 1.00 78.38 101 PHE A O 1
ATOM 829 N N . VAL A 1 102 ? -15.301 4.511 53.697 1.00 78.12 102 VAL A N 1
ATOM 830 C CA . VAL A 1 102 ? -14.913 5.772 53.053 1.00 78.12 102 VAL A CA 1
ATOM 831 C C . VAL A 1 102 ? -14.050 6.523 54.067 1.00 78.12 102 VAL A C 1
ATOM 833 O O . VAL A 1 102 ? -14.495 6.688 55.203 1.00 78.12 102 VAL A O 1
ATOM 836 N N . ASP A 1 103 ? -12.820 6.871 53.682 1.00 75.19 103 ASP A N 1
ATOM 837 C CA . ASP A 1 103 ? -11.860 7.652 54.489 1.00 75.19 103 ASP A CA 1
ATOM 838 C C . ASP A 1 103 ? -12.202 9.152 54.462 1.00 75.19 103 ASP A C 1
ATOM 840 O O . ASP A 1 103 ? -12.586 9.642 53.369 1.00 75.19 103 ASP A O 1
#

Secondary structure (DSSP, 8-state):
-----------------HHHHHHHHHHHHHHHHHHHHHHHHHHHHHHHHHHHHHHHHHHHHHHHHHHHHHHHHHHHTTSHHHHHHHHHHHH----TT------